Protein AF-A0A5C6Y4P6-F1 (afdb_monomer)

Secondary structure (DSSP, 8-state):
---TTTSBPSSTT-SBHHHHHHIIIIII--S-TTHHHH-TTT-GGGS-HHHHHHHHHHHTSTTT---HHHHHHHHHHHHHHHGGGTEEEEEEEEETTEEEEEEEE---TTSTTSSSSSSS---

Mean predicted aligned error: 7.66 Å

pLDDT: mean 88.56, std 15.86, range [40.03, 98.06]

Nearest PDB structures (foldseek):
  7dg2-assembly1_A  TM=5.668E-01  e=3.113E+00  Xenopus laevis
  2qby-assembly1_A  TM=2.973E-01  e=4.584E+00  Saccharolobus solfataricus

Solvent-accessible surface area (backbone atoms only — not comparable to full-atom values): 7522 Å² total; per-residue (Å²): 128,87,61,39,79,81,31,72,29,91,49,85,93,33,75,24,31,50,56,40,50,43,45,35,65,66,75,65,57,76,58,64,97,64,47,67,59,74,31,77,88,71,29,52,82,78,51,56,71,66,60,44,32,47,51,60,30,51,61,46,21,56,88,75,35,75,55,65,68,62,36,50,53,49,51,48,57,51,42,67,63,29,57,83,74,44,33,43,72,44,81,72,51,65,59,96,89,35,62,33,55,41,53,44,76,52,82,62,85,73,65,75,66,72,74,70,75,83,69,92,84,79,134

Radius of gyration: 19.82 Å; Cα contacts (8 Å, |Δi|>4): 127; chains: 1; bounding box: 71×28×42 Å

Structure (mmCIF, N/CA/C/O backbone):
data_AF-A0A5C6Y4P6-F1
#
_entry.id   AF-A0A5C6Y4P6-F1
#
loop_
_atom_site.group_PDB
_atom_site.id
_atom_site.type_symbol
_atom_site.label_atom_id
_atom_site.label_alt_id
_atom_site.label_comp_id
_atom_site.label_asym_id
_atom_site.label_entity_id
_atom_site.label_seq_id
_atom_site.pdbx_PDB_ins_code
_atom_site.Cartn_x
_atom_site.Cartn_y
_atom_site.Cartn_z
_atom_site.occupancy
_atom_site.B_iso_or_equiv
_atom_site.auth_seq_id
_atom_site.auth_comp_id
_atom_site.auth_asym_id
_atom_site.auth_atom_id
_atom_site.pdbx_PDB_model_num
ATOM 1 N N . MET A 1 1 ? -5.177 -7.979 -4.471 1.00 78.81 1 MET A N 1
ATOM 2 C CA . MET A 1 1 ? -4.855 -6.713 -5.164 1.00 78.81 1 MET A CA 1
ATOM 3 C C . MET A 1 1 ? -4.221 -7.026 -6.525 1.00 78.81 1 MET A C 1
ATOM 5 O O . MET A 1 1 ? -4.043 -8.203 -6.801 1.00 78.81 1 MET A O 1
ATOM 9 N N . PHE A 1 2 ? -3.944 -6.028 -7.367 1.00 90.12 2 PHE A N 1
ATOM 10 C CA . PHE A 1 2 ? -3.419 -6.121 -8.742 1.00 90.12 2 PHE A CA 1
ATOM 11 C C . PHE A 1 2 ? -2.512 -7.323 -9.064 1.00 90.12 2 PHE A C 1
ATOM 13 O O . PHE A 1 2 ? -1.537 -7.586 -8.363 1.00 90.12 2 PHE A O 1
ATOM 20 N N . ASP A 1 3 ? -2.810 -8.002 -10.171 1.00 93.12 3 ASP A N 1
ATOM 21 C CA . ASP A 1 3 ? -2.007 -9.106 -10.696 1.00 93.12 3 ASP A CA 1
ATOM 22 C C . ASP A 1 3 ? -0.941 -8.575 -11.664 1.00 93.12 3 ASP A C 1
ATOM 24 O O . ASP A 1 3 ? -1.146 -8.508 -12.876 1.00 93.12 3 ASP A O 1
ATOM 28 N N . LEU A 1 4 ? 0.193 -8.145 -11.105 1.00 93.31 4 LEU A N 1
ATOM 29 C CA . LEU A 1 4 ? 1.264 -7.483 -11.857 1.00 93.31 4 LEU A CA 1
ATOM 30 C C . LEU A 1 4 ? 1.898 -8.376 -12.939 1.00 93.31 4 LEU A C 1
ATOM 32 O O . LEU A 1 4 ? 2.461 -7.854 -13.902 1.00 93.31 4 LEU A O 1
ATOM 36 N N . GLU A 1 5 ? 1.807 -9.702 -12.797 1.00 94.31 5 GLU A N 1
ATOM 37 C CA . GLU A 1 5 ? 2.332 -10.662 -13.776 1.00 94.31 5 GLU A CA 1
ATOM 38 C C . GLU A 1 5 ? 1.442 -10.763 -15.018 1.00 94.31 5 GLU A C 1
ATOM 40 O O . GLU A 1 5 ? 1.938 -11.061 -16.099 1.00 94.31 5 GLU A O 1
ATOM 45 N N . ASN A 1 6 ? 0.144 -10.481 -14.888 1.00 94.88 6 ASN A N 1
ATOM 46 C CA . ASN A 1 6 ? -0.806 -10.523 -16.003 1.00 94.88 6 ASN A CA 1
ATOM 47 C C . ASN A 1 6 ? -1.220 -9.129 -16.507 1.00 94.88 6 ASN A C 1
ATOM 49 O O . ASN A 1 6 ? -1.973 -9.012 -17.476 1.00 94.88 6 ASN A O 1
ATOM 53 N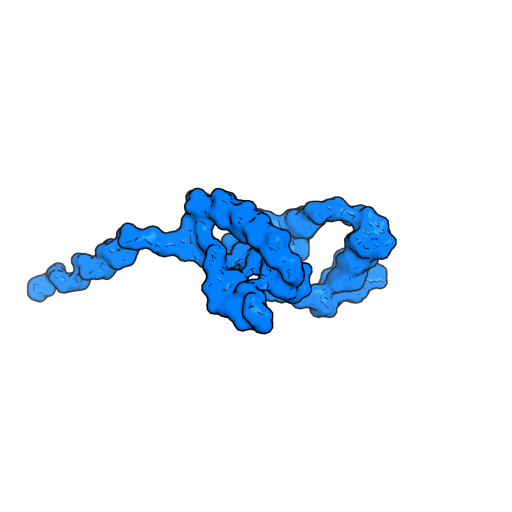 N . MET A 1 7 ? -0.739 -8.059 -15.871 1.00 94.31 7 MET A N 1
ATOM 54 C CA . MET A 1 7 ? -0.957 -6.684 -16.316 1.00 94.31 7 MET A CA 1
ATOM 55 C C . MET A 1 7 ? 0.020 -6.296 -17.424 1.00 94.31 7 MET A C 1
ATOM 57 O O . MET A 1 7 ? 1.222 -6.531 -17.320 1.00 94.31 7 MET A O 1
ATOM 61 N N . VAL A 1 8 ? -0.503 -5.641 -18.462 1.00 92.50 8 VAL A N 1
ATOM 62 C CA . VAL A 1 8 ? 0.302 -5.115 -19.570 1.00 92.50 8 VAL A CA 1
ATOM 63 C C . VAL A 1 8 ? 1.194 -3.977 -19.069 1.00 92.50 8 VAL A C 1
ATOM 65 O O . VAL A 1 8 ? 0.731 -3.086 -18.354 1.00 92.50 8 VAL A O 1
ATOM 68 N N . SER A 1 9 ? 2.467 -4.024 -19.454 1.00 93.12 9 SER A N 1
ATOM 69 C CA . SER A 1 9 ? 3.447 -2.960 -19.222 1.00 93.12 9 SER A CA 1
ATOM 70 C C . SER A 1 9 ? 3.057 -1.643 -19.907 1.00 93.12 9 SER A C 1
ATOM 72 O O . SER A 1 9 ? 2.404 -1.648 -20.954 1.00 93.12 9 SER A O 1
ATOM 74 N N . LYS A 1 10 ? 3.487 -0.501 -19.357 1.00 88.25 10 LYS A N 1
ATOM 75 C CA . LYS A 1 10 ? 3.377 0.793 -20.060 1.00 88.25 10 LYS A CA 1
ATOM 76 C C . LYS A 1 10 ? 4.573 1.070 -20.951 1.00 88.25 10 LYS A C 1
ATOM 78 O O . LYS A 1 10 ? 4.468 1.849 -21.896 1.00 88.25 10 LYS A O 1
ATOM 83 N N . ASP A 1 11 ? 5.687 0.437 -20.636 1.00 90.44 11 ASP A N 1
ATOM 84 C CA . ASP A 1 11 ? 6.864 0.385 -21.472 1.00 90.44 11 ASP A CA 1
ATOM 85 C C . ASP A 1 11 ? 6.786 -0.837 -22.395 1.00 90.44 11 ASP A C 1
ATOM 87 O O . ASP A 1 11 ? 6.841 -1.982 -21.943 1.00 90.44 11 ASP A O 1
ATOM 91 N N . ASP A 1 12 ? 6.666 -0.601 -23.700 1.00 90.50 12 ASP A N 1
ATOM 92 C CA . ASP A 1 12 ? 6.531 -1.646 -24.721 1.00 90.50 12 ASP A CA 1
ATOM 93 C C . ASP A 1 12 ? 7.756 -2.571 -24.827 1.00 90.50 12 ASP A C 1
ATOM 95 O O . ASP A 1 12 ? 7.676 -3.654 -25.415 1.00 90.50 12 ASP A O 1
ATOM 99 N N . ARG A 1 13 ? 8.879 -2.188 -24.208 1.00 93.38 13 ARG A N 1
ATOM 100 C CA . ARG A 1 13 ? 10.079 -3.022 -24.070 1.00 93.38 13 ARG A CA 1
ATOM 101 C C . ARG A 1 13 ? 9.870 -4.202 -23.120 1.00 93.38 13 ARG A C 1
ATOM 103 O O . ARG A 1 13 ? 10.634 -5.168 -23.193 1.00 93.38 13 ARG A O 1
ATOM 110 N N . PHE A 1 14 ? 8.860 -4.149 -22.249 1.00 92.81 14 PHE A N 1
ATOM 111 C CA . PHE A 1 14 ? 8.542 -5.201 -21.285 1.00 92.81 14 PHE A CA 1
ATOM 112 C C . PHE A 1 14 ? 7.135 -5.766 -21.525 1.00 92.81 14 PHE A C 1
ATOM 114 O O . PHE A 1 14 ? 6.227 -5.017 -21.866 1.00 92.81 14 PHE A O 1
ATOM 121 N N . PRO A 1 15 ? 6.910 -7.081 -21.352 1.00 89.75 15 PRO A N 1
ATOM 122 C CA . PRO A 1 15 ? 5.575 -7.647 -21.534 1.00 89.75 15 PRO A CA 1
ATOM 123 C C . PRO A 1 15 ? 4.659 -7.366 -20.333 1.00 89.75 15 PRO A C 1
ATOM 125 O O . PRO A 1 15 ? 3.496 -7.006 -20.513 1.00 89.75 15 PRO A O 1
ATOM 128 N N . GLU A 1 16 ? 5.185 -7.518 -19.115 1.00 95.81 16 GLU A N 1
ATOM 129 C CA . GLU A 1 16 ? 4.411 -7.470 -17.873 1.00 95.81 16 GLU A CA 1
ATOM 130 C C . GLU A 1 16 ? 4.781 -6.270 -16.990 1.00 95.81 16 GLU A C 1
ATOM 132 O O . GLU A 1 16 ? 5.957 -5.910 -16.863 1.00 95.81 16 GLU A O 1
ATOM 137 N N . ALA A 1 17 ? 3.789 -5.715 -16.288 1.00 95.38 17 ALA A N 1
ATOM 138 C CA . ALA A 1 17 ? 3.967 -4.596 -15.362 1.00 95.38 17 ALA A CA 1
ATOM 139 C C . ALA A 1 17 ? 4.989 -4.897 -14.251 1.00 95.38 17 ALA A C 1
ATOM 141 O O . ALA A 1 17 ? 5.735 -4.007 -13.851 1.00 95.38 17 ALA A O 1
ATOM 142 N N . THR A 1 18 ? 5.093 -6.149 -13.782 1.00 95.94 18 THR A N 1
ATOM 143 C CA . THR A 1 18 ? 6.136 -6.553 -12.819 1.00 95.94 18 THR A CA 1
ATOM 144 C C . THR A 1 18 ? 7.543 -6.204 -13.313 1.00 95.94 18 THR A C 1
ATOM 146 O O . THR A 1 18 ? 8.360 -5.701 -12.540 1.00 95.94 18 THR A O 1
ATOM 149 N N . ARG A 1 19 ? 7.847 -6.472 -14.591 1.00 95.62 19 ARG A N 1
ATOM 150 C CA . ARG A 1 19 ? 9.183 -6.227 -15.157 1.00 95.62 19 ARG A CA 1
ATOM 151 C C . ARG A 1 19 ? 9.436 -4.747 -15.394 1.00 95.62 19 ARG A C 1
ATOM 153 O O . ARG A 1 19 ? 10.537 -4.291 -15.105 1.00 95.62 19 ARG A O 1
ATOM 160 N N . ASP A 1 20 ? 8.419 -4.032 -15.860 1.00 96.06 20 ASP A N 1
ATOM 161 C CA . ASP A 1 20 ? 8.440 -2.580 -16.052 1.00 96.06 20 ASP A CA 1
ATOM 162 C C . ASP A 1 20 ? 8.790 -1.861 -14.737 1.00 96.06 20 ASP A C 1
ATOM 164 O O . ASP A 1 20 ? 9.817 -1.188 -14.615 1.00 96.06 20 ASP A O 1
ATOM 168 N N . ILE A 1 21 ? 8.016 -2.151 -13.684 1.00 95.62 21 ILE A N 1
ATOM 169 C CA . ILE A 1 21 ? 8.223 -1.591 -12.344 1.00 95.62 21 ILE A CA 1
ATOM 170 C C . ILE A 1 21 ? 9.609 -1.959 -11.812 1.00 95.62 21 ILE A C 1
ATOM 172 O O . ILE A 1 21 ? 10.305 -1.098 -11.277 1.00 95.62 21 ILE A O 1
ATOM 176 N N . TRP A 1 22 ? 10.036 -3.219 -11.946 1.00 96.31 22 TRP A N 1
ATOM 177 C CA . TRP A 1 22 ? 11.357 -3.638 -11.474 1.00 96.31 22 TRP A CA 1
ATOM 178 C C . TRP A 1 22 ? 12.484 -2.895 -12.197 1.00 96.31 22 TRP A C 1
ATOM 180 O O . TRP A 1 22 ? 13.434 -2.428 -11.560 1.00 96.31 22 TRP A O 1
ATOM 190 N N . GLN A 1 23 ? 12.377 -2.751 -13.519 1.00 96.94 23 GLN A N 1
ATOM 191 C CA . GLN A 1 23 ? 13.379 -2.048 -14.302 1.00 96.94 23 GLN A CA 1
ATOM 192 C C . GLN A 1 23 ? 13.513 -0.595 -13.842 1.00 96.94 23 GLN A C 1
ATOM 194 O O . GLN A 1 23 ? 14.624 -0.132 -13.584 1.00 96.94 23 GLN A O 1
ATOM 199 N N . HIS A 1 24 ? 12.397 0.106 -13.692 1.00 96.44 24 HIS A N 1
ATOM 200 C CA . HIS A 1 24 ? 12.417 1.531 -13.399 1.00 96.44 24 HIS A CA 1
ATOM 201 C C . HIS A 1 24 ? 12.645 1.857 -11.917 1.00 96.44 24 HIS A C 1
ATOM 203 O O . HIS A 1 24 ? 13.389 2.777 -11.583 1.00 96.44 24 HIS A O 1
ATOM 209 N N . ARG A 1 25 ? 12.093 1.067 -10.988 1.00 96.19 25 ARG A N 1
ATOM 210 C CA . ARG A 1 25 ? 12.230 1.322 -9.542 1.00 96.19 25 ARG A CA 1
ATOM 211 C C . ARG A 1 25 ? 13.468 0.721 -8.895 1.00 96.19 25 ARG A C 1
ATOM 213 O O . ARG A 1 25 ? 13.871 1.225 -7.850 1.00 96.19 25 ARG A O 1
ATOM 220 N N . VAL A 1 26 ? 14.055 -0.329 -9.470 1.00 95.62 26 VAL A N 1
ATOM 221 C CA . VAL A 1 26 ? 15.185 -1.041 -8.850 1.00 95.62 26 VAL A CA 1
ATOM 222 C C . VAL A 1 26 ? 16.450 -0.942 -9.689 1.00 95.62 26 VAL A C 1
ATOM 224 O O . VAL A 1 26 ? 17.496 -0.583 -9.155 1.00 95.62 26 VAL A O 1
ATOM 227 N N . ASN A 1 27 ? 16.379 -1.246 -10.988 1.00 97.31 27 ASN A N 1
ATOM 228 C CA . ASN A 1 27 ? 17.579 -1.246 -11.830 1.00 97.31 27 ASN A CA 1
ATOM 229 C C . ASN A 1 27 ? 18.027 0.178 -12.196 1.00 97.31 27 ASN A C 1
ATOM 231 O O . ASN A 1 27 ? 19.223 0.463 -12.162 1.00 97.31 27 ASN A O 1
ATOM 235 N N . ASN A 1 28 ? 17.082 1.055 -12.546 1.00 97.06 28 ASN A N 1
ATOM 236 C CA . ASN A 1 28 ? 17.381 2.419 -12.989 1.00 97.06 28 ASN A CA 1
ATOM 237 C C . ASN A 1 28 ? 17.186 3.467 -11.888 1.00 97.06 28 ASN A C 1
ATOM 239 O O . ASN A 1 28 ? 17.932 4.442 -11.851 1.00 97.06 28 ASN A O 1
ATOM 243 N N . VAL A 1 29 ? 16.193 3.265 -11.013 1.00 96.75 29 VAL A N 1
ATOM 244 C CA . VAL A 1 29 ? 15.768 4.235 -9.987 1.00 96.75 29 VAL A CA 1
ATOM 245 C C . VAL A 1 29 ? 15.419 5.593 -10.622 1.00 96.75 29 VAL A C 1
ATOM 247 O O . VAL A 1 29 ? 15.852 6.647 -10.167 1.00 96.75 29 VAL A O 1
ATOM 250 N N . ASP A 1 30 ? 14.673 5.559 -11.728 1.00 96.50 30 ASP A N 1
ATOM 251 C CA . ASP A 1 30 ? 14.367 6.719 -12.579 1.00 96.50 30 ASP A CA 1
ATOM 252 C C . ASP A 1 30 ? 12.887 7.147 -12.540 1.00 96.50 30 ASP A C 1
ATOM 254 O O . ASP A 1 30 ? 12.505 8.104 -13.213 1.00 96.50 30 ASP A O 1
ATOM 258 N N . TRP A 1 31 ? 12.054 6.481 -11.735 1.00 95.94 31 TRP A N 1
ATOM 259 C CA . TRP A 1 31 ? 10.718 6.968 -11.378 1.00 95.94 31 TRP A CA 1
ATOM 260 C C . TRP A 1 31 ? 10.727 7.632 -10.002 1.00 95.94 31 TRP A C 1
ATOM 262 O O . TRP A 1 31 ? 11.420 7.181 -9.088 1.00 95.94 31 TRP A O 1
ATOM 272 N N . GLU A 1 32 ? 9.886 8.653 -9.849 1.00 96.19 32 GLU A N 1
ATOM 273 C CA . GLU A 1 32 ? 9.645 9.331 -8.574 1.00 96.19 32 GLU A C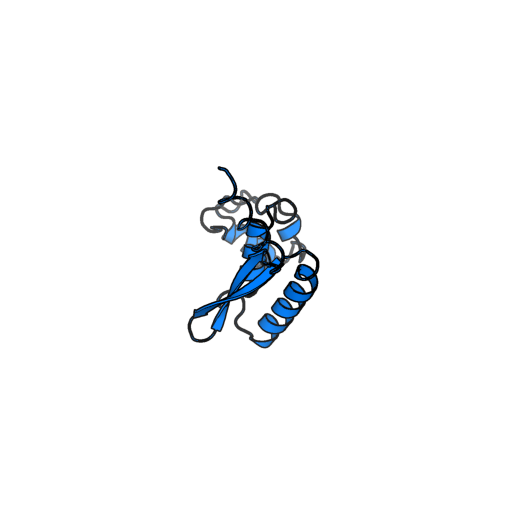A 1
ATOM 274 C C . GLU A 1 32 ? 9.207 8.348 -7.479 1.00 96.19 32 GLU A C 1
ATOM 276 O O . GLU A 1 32 ? 8.575 7.319 -7.743 1.00 96.19 32 GLU A O 1
ATOM 281 N N . GLU A 1 33 ? 9.506 8.674 -6.221 1.00 94.06 33 GLU A N 1
ATOM 282 C CA . GLU A 1 33 ? 9.187 7.804 -5.084 1.00 94.06 33 GLU A CA 1
ATOM 283 C C . GLU A 1 33 ? 7.688 7.483 -4.989 1.00 94.06 33 GLU A C 1
ATOM 285 O O . GLU A 1 33 ? 7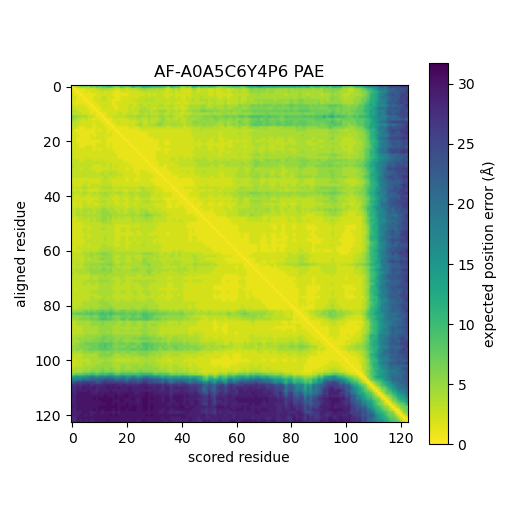.308 6.348 -4.684 1.00 94.06 33 GLU A O 1
ATOM 290 N N . ASP A 1 34 ? 6.849 8.459 -5.335 1.00 94.31 34 ASP A N 1
ATOM 291 C CA . ASP A 1 34 ? 5.392 8.451 -5.241 1.00 94.31 34 ASP A CA 1
ATOM 292 C C . ASP A 1 34 ? 4.677 8.161 -6.578 1.00 94.31 34 ASP A C 1
ATOM 294 O O . ASP A 1 34 ? 3.455 8.303 -6.659 1.00 94.31 34 ASP A O 1
ATOM 298 N N . TRP A 1 35 ? 5.402 7.701 -7.613 1.00 95.06 35 TRP A N 1
ATOM 299 C CA . TRP A 1 35 ? 4.869 7.428 -8.964 1.00 95.06 35 TRP A CA 1
ATOM 300 C C . TRP A 1 35 ? 3.533 6.671 -8.975 1.00 95.06 35 TRP A C 1
ATOM 302 O O . TR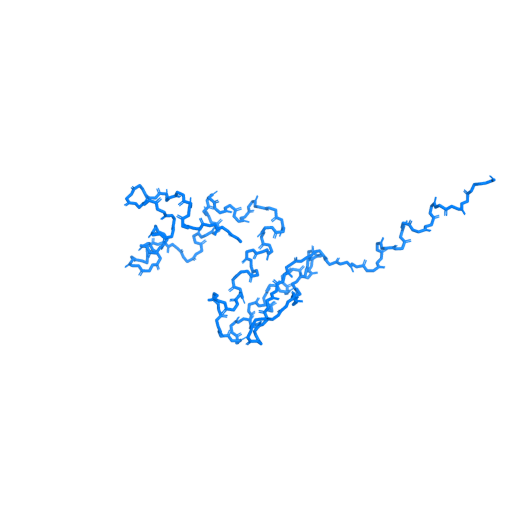P A 1 35 ? 2.673 6.955 -9.807 1.00 95.06 35 TRP A O 1
ATOM 312 N N . ILE A 1 36 ? 3.340 5.733 -8.038 1.00 94.56 36 ILE A N 1
ATOM 313 C CA . ILE A 1 36 ? 2.165 4.859 -7.961 1.00 94.56 36 ILE A CA 1
ATOM 314 C C . ILE A 1 36 ? 0.857 5.649 -7.808 1.00 94.56 36 ILE A C 1
ATOM 316 O O . ILE A 1 36 ? -0.187 5.213 -8.287 1.00 94.56 36 ILE A O 1
ATOM 320 N N . PHE A 1 37 ? 0.899 6.830 -7.184 1.00 93.62 37 PHE A N 1
ATOM 321 C CA . PHE A 1 37 ? -0.282 7.679 -7.006 1.00 93.62 37 PHE A CA 1
ATOM 322 C C . PHE A 1 37 ? -0.658 8.442 -8.280 1.00 93.62 37 PHE A C 1
ATOM 324 O O . PHE A 1 37 ? -1.825 8.776 -8.472 1.00 93.62 37 PHE A O 1
ATOM 331 N N . ASN A 1 38 ? 0.308 8.662 -9.172 1.00 91.62 38 ASN A N 1
ATOM 332 C CA . ASN A 1 38 ? 0.109 9.325 -10.461 1.00 91.62 38 ASN A CA 1
ATOM 333 C C . ASN A 1 38 ? -0.121 8.322 -11.606 1.00 91.62 38 ASN A C 1
ATOM 335 O O . ASN A 1 38 ? -0.389 8.707 -12.746 1.00 91.62 38 ASN A O 1
ATOM 339 N N . ASP A 1 39 ? -0.024 7.026 -11.317 1.00 92.75 39 ASP A N 1
ATOM 340 C CA . ASP A 1 39 ? -0.153 5.977 -12.307 1.00 92.75 39 ASP A CA 1
ATOM 341 C C . ASP A 1 39 ? -1.629 5.680 -12.632 1.00 92.75 39 ASP A C 1
ATOM 343 O O . ASP A 1 39 ? -2.376 5.122 -11.827 1.00 92.75 39 ASP A O 1
ATOM 347 N N . TYR A 1 40 ? -2.047 6.006 -13.858 1.00 89.81 40 TYR A N 1
ATOM 348 C CA . TYR A 1 40 ? -3.431 5.813 -14.314 1.00 89.81 40 TYR A CA 1
ATOM 349 C C . TYR A 1 40 ? -3.894 4.345 -14.383 1.00 89.81 40 TYR A C 1
ATOM 351 O O . TYR A 1 40 ? -5.095 4.103 -14.462 1.00 89.81 40 TYR A O 1
ATOM 359 N N . THR A 1 41 ? -2.980 3.369 -14.395 1.00 90.00 41 THR A N 1
ATOM 360 C CA . THR A 1 41 ? -3.332 1.942 -14.447 1.00 90.00 41 THR A CA 1
ATOM 361 C C . THR A 1 41 ? -3.772 1.463 -13.070 1.00 90.00 41 THR A C 1
ATOM 363 O O . THR A 1 41 ? -4.727 0.697 -12.966 1.00 90.00 41 THR A O 1
ATOM 366 N N . PHE A 1 42 ? -3.113 1.943 -12.013 1.00 92.31 42 PHE A N 1
ATOM 367 C CA . PHE A 1 42 ? -3.512 1.664 -10.632 1.00 92.31 42 PHE A CA 1
ATOM 368 C C . PHE A 1 42 ? -4.624 2.600 -10.154 1.00 92.31 42 PHE A C 1
ATOM 370 O O . PHE A 1 42 ? -5.476 2.191 -9.369 1.00 92.31 42 PHE A O 1
ATOM 377 N N . ASN A 1 43 ? -4.624 3.842 -10.651 1.00 92.94 43 ASN A N 1
ATOM 378 C CA . ASN A 1 43 ? -5.642 4.866 -10.428 1.00 92.94 43 ASN A CA 1
ATOM 379 C C . ASN A 1 43 ? -6.015 5.058 -8.946 1.00 92.94 43 ASN A C 1
ATOM 381 O O . ASN A 1 43 ? -7.180 5.261 -8.610 1.00 92.94 43 ASN A O 1
ATOM 385 N N . LEU A 1 44 ? -5.027 4.987 -8.049 1.00 95.19 44 LEU A N 1
ATOM 386 C CA . LEU A 1 44 ? -5.266 4.954 -6.602 1.00 95.19 44 LEU A CA 1
ATOM 387 C C . LEU A 1 44 ? -5.973 6.210 -6.081 1.00 95.19 44 LEU A C 1
ATOM 389 O O . LEU A 1 44 ? -6.802 6.111 -5.185 1.00 95.19 44 LEU A O 1
ATOM 393 N N . LEU A 1 45 ? -5.688 7.381 -6.658 1.00 94.38 45 LEU A N 1
ATOM 394 C CA . LEU A 1 45 ? -6.301 8.643 -6.231 1.00 94.38 45 LEU A CA 1
ATOM 395 C C . LEU A 1 45 ? -7.756 8.817 -6.692 1.00 94.38 45 LEU A C 1
ATOM 397 O O . LEU A 1 45 ? -8.452 9.674 -6.158 1.00 94.38 45 LEU A O 1
ATOM 401 N N . ASN A 1 46 ? -8.221 8.025 -7.664 1.00 94.88 46 ASN A N 1
ATOM 402 C CA . ASN A 1 46 ? -9.604 8.079 -8.154 1.00 94.88 46 ASN A CA 1
ATOM 403 C C . ASN A 1 46 ? -10.318 6.720 -8.053 1.00 94.88 46 ASN A C 1
ATOM 405 O O . ASN A 1 46 ? -11.334 6.513 -8.722 1.00 94.88 46 ASN A O 1
ATOM 409 N N . CYS A 1 47 ? -9.777 5.777 -7.279 1.00 94.25 47 CYS A N 1
ATOM 410 C CA . CYS A 1 47 ? -10.447 4.516 -6.979 1.00 94.25 47 CYS A CA 1
ATOM 411 C C . CYS A 1 47 ? -11.467 4.704 -5.846 1.00 94.25 47 CYS A C 1
ATOM 413 O O . CYS A 1 47 ? -11.509 5.751 -5.201 1.00 94.25 47 CYS A O 1
ATOM 415 N N . ASP A 1 48 ? -12.329 3.713 -5.626 1.00 94.12 48 ASP A N 1
ATOM 416 C CA . ASP A 1 48 ? -13.227 3.737 -4.472 1.00 94.12 48 ASP A CA 1
ATOM 417 C C . ASP A 1 48 ? -12.478 3.507 -3.151 1.00 94.12 48 ASP A C 1
ATOM 419 O O . ASP A 1 48 ? -11.393 2.920 -3.111 1.00 94.12 48 ASP A O 1
ATOM 423 N N . ASP A 1 49 ? -13.106 3.936 -2.055 1.00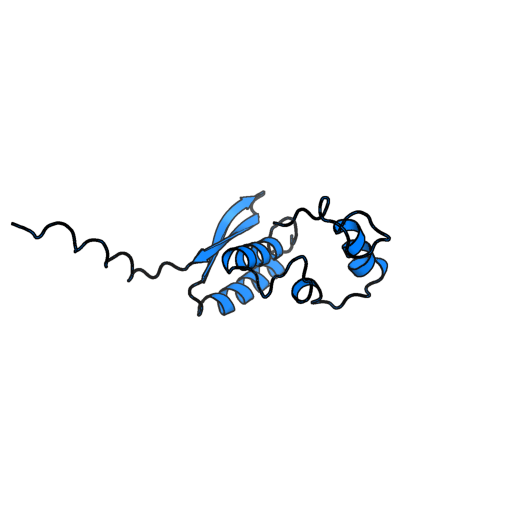 94.00 49 ASP A N 1
ATOM 424 C CA . ASP A 1 49 ? -12.516 3.886 -0.717 1.00 94.00 49 ASP A CA 1
ATOM 425 C C . ASP A 1 49 ? -12.071 2.474 -0.315 1.00 94.00 49 ASP A C 1
ATOM 427 O O . ASP A 1 49 ? -11.049 2.319 0.348 1.00 94.00 49 ASP A O 1
ATOM 431 N N . LEU A 1 50 ? -12.804 1.426 -0.713 1.00 92.31 50 LEU A N 1
ATOM 432 C CA . LEU A 1 50 ? -12.461 0.050 -0.343 1.00 92.31 50 LEU A CA 1
ATOM 433 C C . LEU A 1 50 ? -11.196 -0.417 -1.063 1.00 92.31 50 LEU A C 1
ATOM 435 O O . LEU A 1 50 ? -10.321 -0.996 -0.423 1.00 92.31 50 LEU A O 1
ATOM 439 N N . ASN A 1 51 ? -11.062 -0.117 -2.354 1.00 94.25 51 ASN A N 1
ATOM 440 C CA . ASN A 1 51 ? -9.847 -0.409 -3.111 1.00 94.25 51 ASN A CA 1
ATOM 441 C C . ASN A 1 51 ? -8.633 0.357 -2.562 1.00 94.25 51 ASN A C 1
ATOM 443 O O . ASN A 1 51 ? -7.552 -0.221 -2.428 1.00 94.25 51 ASN A O 1
ATOM 447 N N . PHE A 1 52 ? -8.799 1.626 -2.182 1.00 95.62 52 PHE A N 1
ATOM 448 C CA . PHE A 1 52 ? -7.722 2.392 -1.550 1.00 95.62 52 PHE A CA 1
ATOM 449 C C . PHE A 1 52 ? -7.327 1.807 -0.184 1.00 95.62 52 PHE A C 1
ATOM 451 O O . PHE A 1 52 ? -6.143 1.657 0.127 1.00 95.62 52 PHE A O 1
ATOM 458 N N . LEU A 1 53 ? -8.314 1.428 0.630 1.00 96.06 53 LEU A N 1
ATOM 459 C CA . LEU A 1 53 ? -8.096 0.790 1.927 1.00 96.06 53 LEU A CA 1
ATOM 460 C C . LEU A 1 53 ? -7.398 -0.571 1.805 1.00 96.06 53 LEU A C 1
ATOM 462 O O . LEU A 1 53 ? -6.514 -0.882 2.610 1.00 96.06 53 LEU A O 1
ATOM 466 N N . ASP A 1 54 ? -7.764 -1.369 0.804 1.00 95.56 54 ASP A N 1
ATOM 467 C CA . ASP A 1 54 ? -7.088 -2.628 0.503 1.00 95.56 54 ASP A CA 1
ATOM 468 C C . ASP A 1 54 ? -5.628 -2.368 0.101 1.00 95.56 54 ASP A C 1
ATOM 470 O O . ASP A 1 54 ? -4.734 -3.034 0.626 1.00 95.56 54 ASP A O 1
ATOM 474 N N . PHE A 1 55 ? -5.352 -1.341 -0.716 1.00 96.25 55 PHE A N 1
ATOM 475 C CA . PHE A 1 55 ? -3.982 -0.971 -1.097 1.00 96.25 55 PHE A CA 1
ATOM 476 C C . PHE A 1 55 ? -3.098 -0.673 0.117 1.00 96.25 55 PHE A C 1
ATOM 478 O O . PHE A 1 55 ? -2.015 -1.244 0.263 1.00 96.25 55 PHE A O 1
ATOM 485 N N . ILE A 1 56 ? -3.548 0.203 1.019 1.00 96.00 56 ILE A N 1
ATOM 486 C CA . ILE A 1 56 ? -2.746 0.564 2.196 1.00 96.00 56 ILE A CA 1
ATOM 487 C C . ILE A 1 56 ? -2.595 -0.619 3.168 1.00 96.00 56 ILE A C 1
ATOM 489 O O . ILE A 1 56 ? -1.575 -0.722 3.853 1.00 96.00 56 ILE A O 1
ATOM 493 N N . CYS A 1 57 ? -3.551 -1.558 3.195 1.00 97.25 57 CYS A N 1
ATOM 494 C CA . CYS A 1 57 ? -3.405 -2.815 3.934 1.00 97.25 57 CYS A CA 1
ATOM 495 C C . CYS A 1 57 ? -2.344 -3.732 3.302 1.00 97.25 57 CYS A C 1
ATOM 497 O O . CYS A 1 57 ? -1.551 -4.323 4.039 1.00 97.25 57 CYS A O 1
ATOM 499 N N . GLU A 1 58 ? -2.266 -3.810 1.969 1.00 96.25 58 GLU A N 1
ATOM 500 C CA . GLU A 1 58 ? -1.205 -4.543 1.261 1.00 96.25 58 GLU A CA 1
ATOM 501 C C . GLU A 1 58 ? 0.181 -3.958 1.554 1.00 96.25 58 GLU A C 1
ATOM 503 O O . GLU A 1 58 ? 1.142 -4.707 1.746 1.00 96.25 58 GLU A O 1
ATOM 508 N N . MET A 1 59 ? 0.295 -2.631 1.702 1.00 95.69 59 MET A N 1
ATOM 509 C CA . MET A 1 59 ? 1.567 -1.996 2.067 1.00 95.69 59 MET A CA 1
ATOM 510 C C . MET A 1 59 ? 2.125 -2.556 3.381 1.00 95.69 59 MET A C 1
ATOM 512 O O . MET A 1 59 ? 3.335 -2.732 3.497 1.00 95.69 59 MET A O 1
ATOM 516 N N . ILE A 1 60 ? 1.278 -2.811 4.385 1.00 97.31 60 ILE A N 1
ATOM 517 C CA . ILE A 1 60 ? 1.671 -3.356 5.701 1.00 97.31 60 ILE A CA 1
ATOM 518 C C . ILE A 1 60 ? 1.519 -4.880 5.795 1.00 97.31 60 ILE A C 1
ATOM 520 O O . ILE A 1 60 ? 1.676 -5.447 6.880 1.00 97.31 60 ILE A O 1
ATOM 524 N N . HIS A 1 61 ? 1.232 -5.556 4.682 1.00 96.88 61 HIS A N 1
ATOM 525 C CA . HIS A 1 61 ? 1.079 -7.001 4.661 1.00 96.88 61 HIS A CA 1
ATOM 526 C C . HIS A 1 61 ? 2.412 -7.702 4.998 1.00 96.88 61 HIS A C 1
ATOM 528 O O . HIS A 1 61 ? 3.466 -7.283 4.513 1.00 96.88 61 HIS A O 1
ATOM 534 N N . PRO A 1 62 ? 2.410 -8.810 5.770 1.00 95.31 62 PRO A N 1
ATOM 535 C CA . PRO A 1 62 ? 3.632 -9.476 6.233 1.00 95.31 62 PRO A CA 1
ATOM 53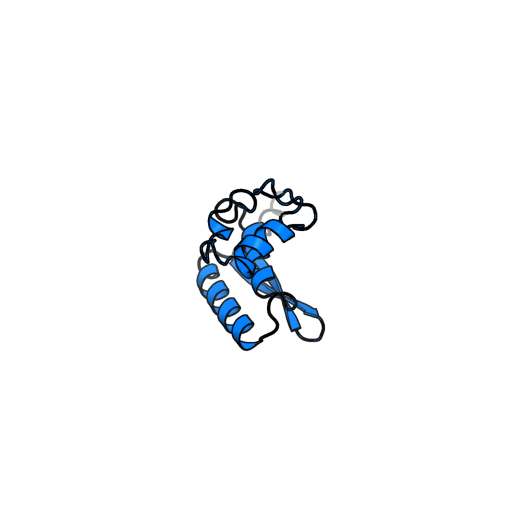6 C C . PRO A 1 62 ? 4.627 -9.930 5.159 1.00 95.31 62 PRO A C 1
ATOM 538 O O . PRO A 1 62 ? 5.801 -10.140 5.480 1.00 95.31 62 PRO A O 1
ATOM 541 N N . PHE A 1 63 ? 4.153 -10.142 3.928 1.00 93.56 63 PHE A N 1
ATOM 542 C CA . PHE A 1 63 ? 4.993 -10.484 2.776 1.00 93.56 63 PHE A CA 1
ATOM 543 C C . PHE A 1 63 ? 5.665 -9.255 2.157 1.00 93.56 63 PHE A C 1
ATOM 545 O O . PHE A 1 63 ? 6.809 -9.357 1.730 1.00 93.56 63 PHE A O 1
ATOM 552 N N . ALA A 1 64 ? 4.987 -8.104 2.145 1.00 92.88 64 ALA A N 1
ATOM 553 C CA . ALA A 1 64 ? 5.542 -6.847 1.649 1.00 92.88 64 ALA A CA 1
ATOM 554 C C . ALA A 1 64 ? 6.467 -6.194 2.686 1.00 92.88 64 ALA A C 1
ATOM 556 O O . ALA A 1 64 ? 7.502 -5.626 2.343 1.00 92.88 64 ALA A O 1
ATOM 557 N N . ARG A 1 65 ? 6.118 -6.298 3.975 1.00 94.69 65 ARG A N 1
ATOM 558 C CA . ARG A 1 65 ? 6.862 -5.671 5.069 1.00 94.69 65 ARG A CA 1
ATOM 559 C C . ARG A 1 65 ? 6.980 -6.599 6.274 1.00 94.69 65 ARG A C 1
ATOM 561 O O . ARG A 1 65 ? 6.025 -6.841 7.007 1.00 94.69 65 ARG A O 1
ATOM 568 N N . ALA A 1 66 ? 8.191 -7.106 6.500 1.00 93.44 66 ALA A N 1
ATOM 569 C CA . ALA A 1 66 ? 8.473 -8.033 7.596 1.00 93.44 66 ALA A CA 1
ATOM 570 C C . ALA A 1 66 ? 8.841 -7.343 8.925 1.00 93.44 66 ALA A C 1
ATOM 572 O O . ALA A 1 66 ? 8.699 -7.968 9.981 1.00 93.44 66 ALA A O 1
ATOM 573 N N . ASP A 1 67 ? 9.315 -6.092 8.884 1.00 95.88 67 ASP A N 1
ATOM 574 C CA . ASP A 1 67 ? 9.709 -5.332 10.073 1.00 95.88 67 ASP A CA 1
ATOM 575 C C . ASP A 1 67 ? 8.474 -4.857 10.854 1.00 95.88 67 ASP A C 1
ATOM 577 O O . ASP A 1 67 ? 7.649 -4.086 10.361 1.00 95.88 67 ASP A O 1
ATOM 581 N N . LYS A 1 68 ? 8.356 -5.318 12.104 1.00 94.06 68 LYS A N 1
ATOM 582 C CA . LYS A 1 68 ? 7.217 -5.006 12.978 1.00 94.06 68 LYS A CA 1
ATOM 583 C C . LYS A 1 68 ? 7.143 -3.527 13.354 1.00 94.06 68 LYS A C 1
ATOM 585 O O . LYS A 1 68 ? 6.042 -3.016 13.534 1.00 94.06 68 LYS A O 1
ATOM 590 N N . SER A 1 69 ? 8.285 -2.864 13.513 1.00 96.62 69 SER A N 1
ATOM 591 C CA . SER A 1 69 ? 8.339 -1.448 13.872 1.00 96.62 69 SER A CA 1
ATOM 592 C C . SER A 1 69 ? 7.839 -0.578 12.722 1.00 96.62 69 SER A C 1
ATOM 594 O O . SER A 1 69 ? 7.030 0.317 12.948 1.00 96.62 69 SER A O 1
ATOM 596 N N . GLU A 1 70 ? 8.213 -0.908 11.486 1.00 97.06 70 GLU A N 1
ATOM 597 C CA . GLU A 1 70 ? 7.743 -0.204 10.292 1.00 97.06 70 GLU A CA 1
ATOM 598 C C . GLU A 1 70 ? 6.249 -0.451 10.040 1.00 97.06 70 GLU A C 1
ATOM 600 O O . GLU A 1 70 ? 5.505 0.487 9.754 1.00 97.06 70 GLU A O 1
ATOM 605 N N . VAL A 1 71 ? 5.774 -1.693 10.225 1.00 96.94 71 VAL A N 1
ATOM 606 C CA . VAL A 1 71 ? 4.333 -2.008 10.179 1.00 96.94 71 VAL A CA 1
ATOM 607 C C . VAL A 1 71 ? 3.562 -1.190 11.213 1.00 96.94 71 VAL A C 1
ATOM 609 O O . VAL A 1 71 ? 2.531 -0.611 10.880 1.00 96.94 71 VAL A O 1
ATOM 612 N N . HIS A 1 72 ? 4.057 -1.106 12.451 1.00 96.62 72 HIS A N 1
ATOM 613 C CA . HIS A 1 72 ? 3.392 -0.354 13.512 1.00 96.62 72 HIS A CA 1
ATOM 614 C C . HIS A 1 72 ? 3.339 1.150 13.218 1.00 96.62 72 HIS A C 1
ATOM 616 O O . HIS A 1 72 ? 2.279 1.755 13.361 1.00 96.62 72 HIS A O 1
ATOM 622 N N . LYS A 1 73 ? 4.447 1.742 12.752 1.00 98.06 73 LYS A N 1
ATOM 623 C CA . LYS A 1 73 ? 4.500 3.160 12.361 1.00 98.06 73 LYS A CA 1
ATOM 624 C C . LYS A 1 73 ? 3.482 3.483 11.270 1.00 98.06 73 LYS A C 1
ATOM 626 O O . LYS A 1 73 ? 2.752 4.460 11.386 1.00 98.06 73 LYS A O 1
ATOM 631 N N . LEU A 1 74 ? 3.410 2.659 10.227 1.00 97.88 74 LEU A N 1
ATOM 632 C CA . LEU A 1 74 ? 2.498 2.905 9.110 1.00 97.88 74 LEU A CA 1
ATOM 633 C C . LEU A 1 74 ? 1.043 2.652 9.482 1.00 97.88 74 LEU A C 1
ATOM 635 O O . LEU A 1 74 ? 0.190 3.459 9.134 1.00 97.88 74 LEU A O 1
ATOM 639 N N . LEU A 1 75 ? 0.763 1.609 10.265 1.00 98.06 75 LEU A N 1
ATOM 640 C CA . LEU A 1 75 ? -0.574 1.393 10.810 1.00 98.06 75 LEU A CA 1
ATOM 641 C C . LEU A 1 75 ? -1.045 2.596 11.641 1.00 98.06 75 LEU A C 1
ATOM 643 O O . LEU A 1 75 ? -2.206 2.987 11.524 1.00 98.06 75 LEU A O 1
ATOM 647 N N . GLN A 1 76 ? -0.156 3.191 12.443 1.00 97.75 76 GLN A N 1
ATOM 648 C CA . GLN A 1 76 ? -0.457 4.399 13.211 1.00 97.75 76 GLN A CA 1
ATOM 649 C C . GLN A 1 76 ? -0.783 5.575 12.283 1.00 97.75 76 GLN A C 1
ATOM 651 O O . GLN A 1 76 ? -1.855 6.159 12.410 1.00 97.75 76 GLN A O 1
ATOM 656 N N . ILE A 1 77 ? 0.078 5.856 11.295 1.00 97.75 77 ILE A N 1
ATOM 657 C CA . ILE A 1 77 ? -0.146 6.918 10.300 1.00 97.75 77 ILE A CA 1
ATOM 658 C C . ILE A 1 77 ? -1.495 6.730 9.597 1.00 97.75 77 ILE A C 1
ATOM 660 O O . ILE A 1 77 ? -2.277 7.673 9.501 1.00 97.75 77 ILE A O 1
ATOM 664 N N . PHE A 1 78 ? -1.796 5.521 9.124 1.00 97.25 78 PHE A N 1
ATOM 665 C CA . PHE A 1 78 ? -3.056 5.248 8.439 1.00 97.25 78 PHE A CA 1
ATOM 666 C C . PHE A 1 78 ? -4.255 5.438 9.369 1.00 97.25 78 PHE A C 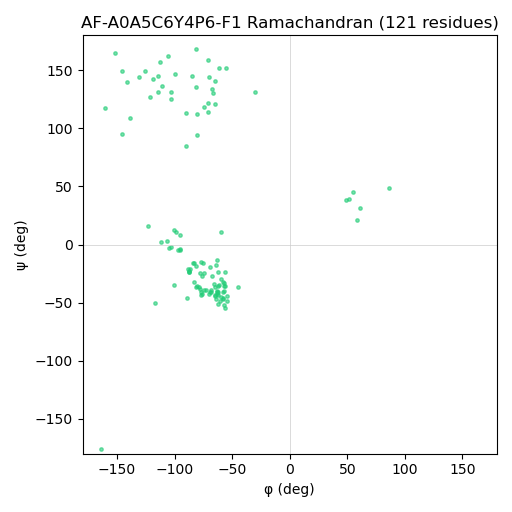1
ATOM 668 O O . PHE A 1 78 ? -5.211 6.116 9.007 1.00 97.25 78 PHE A O 1
ATOM 675 N N . THR A 1 79 ? -4.197 4.896 10.585 1.00 96.38 79 THR A N 1
ATOM 676 C CA . THR A 1 79 ? -5.297 5.004 11.555 1.00 96.38 79 THR A CA 1
ATOM 677 C C . THR A 1 79 ? -5.580 6.457 11.937 1.00 96.38 79 THR A C 1
ATOM 679 O O . THR A 1 79 ? -6.747 6.849 12.013 1.00 96.38 79 THR A O 1
ATOM 682 N N . ASP A 1 80 ? -4.538 7.265 12.135 1.00 96.12 80 ASP A N 1
ATOM 683 C CA . ASP A 1 80 ? -4.672 8.676 12.508 1.00 96.12 80 ASP A CA 1
ATOM 684 C C . ASP A 1 80 ? -5.345 9.503 11.408 1.00 96.12 80 ASP A C 1
ATOM 686 O O . ASP A 1 80 ? -6.162 10.374 11.710 1.00 96.12 80 ASP A O 1
ATOM 690 N N . ASN A 1 81 ? -5.058 9.198 10.139 1.00 95.50 81 ASN A N 1
ATOM 691 C CA . ASN A 1 81 ? -5.682 9.878 9.005 1.00 95.50 81 ASN A CA 1
ATOM 692 C C . ASN A 1 81 ? -7.121 9.384 8.757 1.00 95.50 81 ASN A C 1
ATOM 694 O O . ASN A 1 81 ? -8.013 10.198 8.556 1.00 95.50 81 ASN A O 1
ATOM 698 N N . LEU A 1 82 ? -7.388 8.077 8.864 1.00 95.12 82 LEU A N 1
ATOM 699 C CA . LEU A 1 82 ? -8.709 7.493 8.568 1.00 95.12 82 LEU A CA 1
ATOM 700 C C . LEU A 1 82 ? -9.777 7.757 9.640 1.00 95.12 82 LEU A C 1
ATOM 702 O O . LEU A 1 82 ? -10.976 7.712 9.353 1.00 95.12 82 LEU A O 1
ATOM 706 N N . THR A 1 83 ? -9.364 8.007 10.887 1.00 89.62 83 THR A N 1
ATOM 707 C CA . THR A 1 83 ? -10.286 8.116 12.032 1.00 89.62 83 THR A CA 1
ATOM 708 C C . THR A 1 83 ? -11.348 9.202 11.841 1.00 89.62 83 THR A C 1
ATOM 710 O O . THR A 1 83 ? -12.473 9.042 12.329 1.00 89.62 83 THR A O 1
ATOM 713 N N . TYR A 1 84 ? -11.011 10.285 11.138 1.00 89.25 84 TYR A N 1
ATOM 714 C CA . TYR A 1 84 ? -11.915 11.410 10.888 1.00 89.25 84 TYR A CA 1
ATOM 715 C C . TYR A 1 84 ? -12.885 11.166 9.725 1.00 89.25 84 TYR A C 1
ATOM 717 O O . TYR A 1 84 ? -13.955 11.773 9.698 1.00 89.25 84 TYR A O 1
ATOM 725 N N . ASP A 1 85 ? -12.578 10.205 8.853 1.00 91.06 85 ASP A N 1
ATOM 726 C CA . ASP A 1 85 ? -13.342 9.907 7.637 1.00 91.06 85 ASP A CA 1
ATOM 727 C C . ASP A 1 85 ? -14.313 8.727 7.810 1.00 91.06 85 ASP A C 1
ATOM 729 O O . ASP A 1 85 ? -14.923 8.252 6.858 1.00 91.06 85 ASP A O 1
ATOM 733 N N . ASN A 1 86 ? -14.518 8.265 9.049 1.00 92.06 86 ASN A N 1
ATOM 734 C CA . ASN A 1 86 ? -15.324 7.084 9.388 1.00 92.06 86 ASN A CA 1
ATOM 735 C C . ASN A 1 86 ? -14.804 5.779 8.772 1.00 92.06 86 ASN A C 1
ATOM 737 O O . ASN A 1 86 ? -15.583 4.853 8.543 1.00 92.06 86 ASN A O 1
ATOM 741 N N . PHE A 1 87 ? -13.493 5.664 8.587 1.00 95.56 87 PHE A N 1
ATOM 742 C CA . PHE A 1 87 ? -12.838 4.410 8.236 1.00 95.56 87 PHE A CA 1
ATOM 743 C C . PHE A 1 87 ? -11.953 3.920 9.379 1.00 95.56 87 PHE A C 1
ATOM 745 O O . PHE A 1 87 ? -11.532 4.677 10.255 1.00 95.56 87 PHE A O 1
ATOM 752 N N . GLU A 1 88 ? -11.695 2.620 9.399 1.00 95.88 88 GLU A N 1
ATOM 753 C CA . GLU A 1 88 ? -10.764 2.002 10.334 1.00 95.88 88 GLU A CA 1
ATOM 754 C C . GLU A 1 88 ? -10.040 0.825 9.680 1.00 95.88 88 GLU A C 1
ATOM 756 O O . GLU A 1 88 ? -10.603 0.128 8.835 1.00 95.88 88 GLU A O 1
ATOM 761 N N . ILE A 1 89 ? -8.801 0.587 10.110 1.00 97.19 89 ILE A N 1
ATOM 762 C CA . ILE A 1 89 ? -8.030 -0.608 9.772 1.00 97.19 89 ILE A CA 1
ATOM 763 C C . ILE A 1 89 ? -8.052 -1.530 10.987 1.00 97.19 89 ILE A C 1
ATOM 765 O O . ILE A 1 89 ? -7.676 -1.131 12.088 1.00 97.19 89 ILE A O 1
ATOM 769 N N . VAL A 1 90 ? -8.486 -2.772 10.793 1.00 96.44 90 VAL A N 1
ATOM 770 C CA . VAL A 1 90 ? -8.604 -3.766 11.868 1.00 96.44 90 VAL A CA 1
ATOM 771 C C . VAL A 1 90 ? -7.845 -5.037 11.523 1.00 96.44 90 VAL A C 1
ATOM 773 O O . VAL A 1 90 ? -7.716 -5.405 10.356 1.00 96.44 90 VAL A O 1
ATOM 776 N N . GLU A 1 91 ? -7.334 -5.730 12.541 1.00 97.19 91 GLU A N 1
ATOM 777 C CA . GLU A 1 91 ? -6.719 -7.042 12.344 1.00 97.19 91 GLU A CA 1
ATOM 778 C C . GLU A 1 91 ? -7.792 -8.039 11.876 1.00 97.19 91 GLU A C 1
ATOM 780 O O . GLU A 1 91 ? -8.793 -8.266 12.557 1.00 97.19 91 GLU A O 1
ATOM 785 N N . LYS A 1 92 ? -7.584 -8.627 10.697 1.00 97.06 92 LYS A N 1
ATOM 786 C CA . LYS A 1 92 ? -8.460 -9.638 10.097 1.00 97.06 92 LYS A CA 1
ATOM 787 C C . LYS A 1 92 ? -8.068 -11.045 10.533 1.00 97.06 92 LYS A C 1
ATOM 789 O O . LYS A 1 92 ? -8.930 -11.867 10.825 1.00 97.06 92 LYS A O 1
ATOM 794 N N . THR A 1 93 ? -6.771 -11.347 10.497 1.00 97.38 93 THR A N 1
ATOM 795 C CA . THR A 1 93 ? -6.211 -12.666 10.822 1.00 97.38 93 THR A CA 1
ATOM 796 C C . THR A 1 93 ? -4.702 -12.562 11.056 1.00 97.38 93 THR A C 1
ATOM 798 O O . THR A 1 93 ? -4.131 -11.473 10.996 1.00 97.38 93 THR A O 1
ATOM 801 N N . ARG A 1 94 ? -4.031 -13.696 11.282 1.00 96.69 94 ARG A N 1
ATOM 802 C CA . ARG A 1 94 ? -2.570 -13.791 11.352 1.00 96.69 94 ARG A CA 1
ATOM 803 C C . ARG A 1 94 ? -2.037 -14.930 10.493 1.00 96.69 94 ARG A C 1
ATOM 805 O O . ARG A 1 94 ? -2.618 -16.011 10.470 1.00 96.69 94 ARG A O 1
ATOM 812 N N . ILE A 1 95 ? -0.873 -14.724 9.879 1.00 93.25 95 ILE A N 1
ATOM 813 C CA . ILE A 1 95 ? -0.074 -15.778 9.233 1.00 93.25 95 ILE A CA 1
ATOM 814 C C . ILE A 1 95 ? 1.299 -15.804 9.895 1.00 93.25 95 ILE A C 1
ATOM 816 O O . ILE A 1 95 ? 1.953 -14.770 10.014 1.00 93.25 95 ILE A O 1
ATOM 820 N N . SER A 1 96 ? 1.736 -16.973 10.373 1.00 92.25 96 SER A N 1
ATOM 821 C CA . SER A 1 96 ? 3.008 -17.122 11.103 1.00 92.25 96 SER A CA 1
ATOM 822 C C . SER A 1 96 ? 3.153 -16.121 12.262 1.00 92.25 96 SER A C 1
ATOM 824 O O . SER A 1 96 ? 4.219 -15.547 12.485 1.00 92.25 96 SER A O 1
ATOM 826 N N . ASN A 1 97 ? 2.046 -15.875 12.976 1.00 91.19 97 ASN A N 1
ATOM 827 C CA . ASN A 1 97 ? 1.919 -14.880 14.048 1.00 91.19 97 ASN A CA 1
ATOM 828 C C . ASN A 1 97 ? 2.220 -13.422 13.629 1.00 91.19 97 ASN A C 1
ATOM 830 O O . ASN A 1 97 ? 2.519 -12.574 14.473 1.00 91.19 97 ASN A O 1
ATOM 834 N N . LYS A 1 98 ? 2.136 -13.114 12.332 1.00 93.62 98 LYS A N 1
ATOM 835 C CA . LYS A 1 98 ? 2.174 -11.753 11.794 1.00 93.62 98 LYS A CA 1
ATOM 836 C C . LYS A 1 98 ? 0.751 -11.321 11.412 1.00 93.62 98 LYS A C 1
ATOM 838 O O . LYS A 1 98 ? 0.062 -12.111 10.764 1.00 93.62 98 LYS A O 1
ATOM 843 N N . PRO A 1 99 ? 0.294 -10.128 11.826 1.00 95.88 99 PRO A N 1
ATOM 844 C CA . PRO A 1 99 ? -1.068 -9.675 11.570 1.00 95.88 99 PRO A CA 1
ATOM 845 C C . PRO A 1 99 ? -1.298 -9.357 10.093 1.00 95.88 99 PRO A C 1
ATOM 847 O O . PRO A 1 99 ? -0.416 -8.845 9.410 1.00 95.88 99 PRO A O 1
ATOM 850 N N . ILE A 1 100 ? -2.505 -9.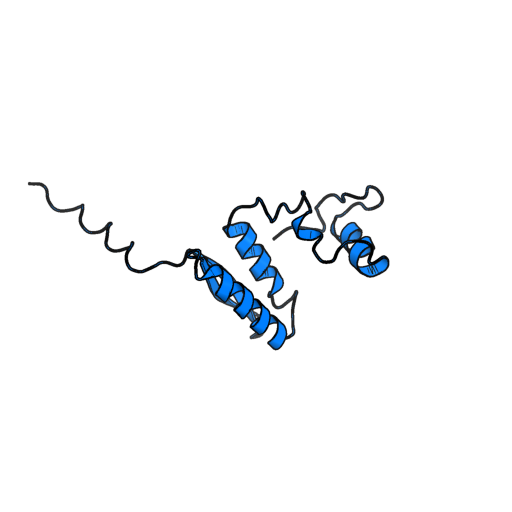655 9.627 1.00 97.12 100 ILE A N 1
ATOM 851 C CA . ILE A 1 100 ? -3.061 -9.209 8.353 1.00 97.12 100 ILE A CA 1
ATOM 852 C C . ILE A 1 100 ? -4.228 -8.298 8.683 1.00 97.12 100 ILE A C 1
ATOM 854 O O . ILE A 1 100 ? -5.092 -8.660 9.486 1.00 97.12 100 ILE A O 1
ATOM 858 N N . PHE A 1 101 ? -4.254 -7.135 8.051 1.00 97.75 101 PHE A N 1
ATOM 859 C CA . PHE A 1 101 ? -5.246 -6.104 8.299 1.00 97.75 101 PHE A CA 1
ATOM 860 C C . PHE A 1 101 ? -6.267 -6.018 7.167 1.00 97.75 101 PHE A C 1
ATOM 862 O O . PHE A 1 101 ? -6.048 -6.535 6.073 1.00 97.75 101 PHE A O 1
ATOM 869 N N . VAL A 1 102 ? -7.400 -5.391 7.460 1.00 97.19 102 VAL A N 1
ATOM 870 C CA . VAL A 1 102 ? -8.420 -5.018 6.480 1.00 97.19 102 VAL A CA 1
ATOM 871 C C . VAL A 1 102 ? -8.983 -3.652 6.846 1.00 97.19 102 VAL A C 1
ATOM 873 O O . VAL A 1 102 ? -9.200 -3.374 8.030 1.00 97.19 102 VAL A O 1
ATOM 876 N N . GLY A 1 103 ? -9.222 -2.809 5.847 1.00 95.88 103 GLY A N 1
ATOM 877 C CA . GLY A 1 103 ? -9.936 -1.553 6.033 1.00 95.88 103 GLY A CA 1
ATOM 878 C C . GLY A 1 103 ? -11.448 -1.752 5.955 1.00 95.88 103 GLY A C 1
ATOM 879 O O . GLY A 1 103 ? -11.944 -2.601 5.216 1.00 95.88 103 GLY A O 1
ATOM 880 N N . ARG A 1 104 ? -12.206 -0.991 6.743 1.00 95.06 104 ARG A N 1
ATOM 881 C CA . ARG A 1 104 ? -13.674 -1.007 6.709 1.00 95.06 104 ARG A CA 1
ATOM 882 C C . ARG A 1 104 ? -14.263 0.329 7.139 1.00 95.06 104 ARG A C 1
ATOM 884 O O . ARG A 1 104 ? -13.600 1.130 7.792 1.00 95.06 104 ARG A O 1
ATOM 891 N N . ILE A 1 105 ? -15.547 0.519 6.844 1.00 94.31 105 ILE A N 1
ATOM 892 C CA . ILE A 1 105 ? -16.334 1.619 7.405 1.00 94.31 105 ILE A CA 1
ATOM 893 C C . ILE A 1 105 ? -16.498 1.391 8.911 1.00 94.31 105 ILE A C 1
ATOM 895 O O . ILE A 1 105 ? -16.909 0.316 9.362 1.00 94.31 105 ILE A O 1
ATOM 899 N N . LYS A 1 106 ? -16.206 2.427 9.687 1.00 91.38 106 LYS A N 1
ATOM 900 C CA . LYS A 1 106 ? -16.380 2.467 11.131 1.00 91.38 106 LYS A CA 1
ATOM 901 C C . LYS A 1 106 ? -17.868 2.526 11.461 1.00 91.38 106 LYS A C 1
ATOM 903 O O . LYS A 1 106 ? -18.554 3.510 11.187 1.00 91.38 106 LYS A O 1
ATOM 908 N N . ILE A 1 107 ? -18.384 1.474 12.089 1.00 81.69 107 ILE A N 1
ATOM 909 C CA . ILE A 1 107 ? -19.784 1.438 12.522 1.00 81.69 107 ILE A CA 1
ATOM 910 C C . ILE A 1 107 ? -19.897 2.207 13.840 1.00 81.69 107 ILE A C 1
ATOM 912 O O . ILE A 1 107 ? -19.707 1.655 14.925 1.00 81.69 107 ILE A O 1
ATOM 916 N N . ASN A 1 108 ? -20.244 3.490 13.766 1.00 72.00 108 ASN A N 1
ATOM 917 C CA . ASN A 1 108 ? -20.622 4.241 14.957 1.00 72.00 108 ASN A CA 1
ATOM 918 C C . ASN A 1 108 ? -21.996 3.740 15.433 1.00 72.00 108 ASN A C 1
ATOM 920 O O . ASN A 1 108 ? -22.985 3.803 14.703 1.00 72.00 108 ASN A O 1
ATOM 924 N N . GLY A 1 109 ? -22.082 3.262 16.680 1.00 55.28 109 GLY A N 1
ATOM 925 C CA . GLY A 1 109 ? -23.274 2.635 17.281 1.00 55.28 109 GLY A CA 1
ATOM 926 C C . GLY A 1 109 ? -24.558 3.485 17.352 1.00 55.28 109 GLY A C 1
ATOM 927 O O . GLY A 1 109 ? -25.515 3.083 18.009 1.00 55.28 109 GLY A O 1
ATOM 928 N N . LYS A 1 110 ? -24.616 4.645 16.687 1.00 53.22 110 LYS A N 1
ATOM 929 C CA . LYS A 1 110 ? -25.827 5.461 16.537 1.00 53.22 11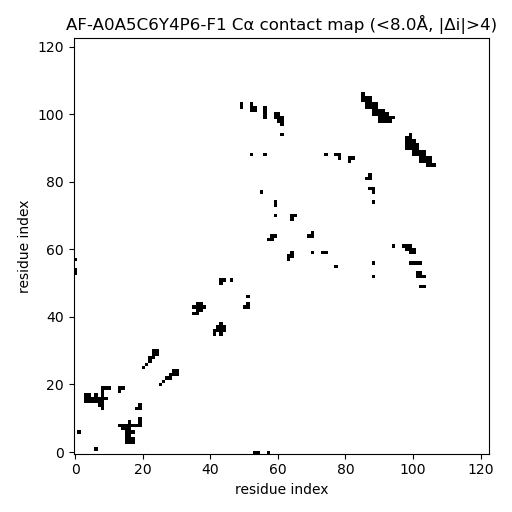0 LYS A CA 1
ATOM 930 C C . LYS A 1 110 ? -26.698 5.056 15.340 1.00 53.22 110 LYS A C 1
ATOM 932 O O . LYS A 1 110 ? -27.897 5.317 15.384 1.00 53.22 110 LYS A O 1
ATOM 937 N N . GLU A 1 111 ? -26.166 4.372 14.323 1.00 51.53 111 GLU A N 1
ATOM 938 C CA . GLU A 1 111 ? -26.955 4.024 13.125 1.00 51.53 111 GLU A CA 1
ATOM 939 C C . GLU A 1 111 ? -27.724 2.693 13.211 1.00 51.53 111 GLU A C 1
ATOM 941 O O . GLU A 1 111 ? -28.738 2.528 12.529 1.00 51.53 111 GLU A O 1
ATOM 946 N N . SER A 1 112 ? -27.346 1.755 14.091 1.00 45.44 112 SER A N 1
ATOM 947 C CA . SER A 1 112 ? -28.075 0.473 14.201 1.00 45.44 112 SER A CA 1
ATOM 948 C C . SER A 1 112 ? -29.413 0.582 14.958 1.00 45.44 112 SER A C 1
ATOM 950 O O . SER A 1 112 ? -30.285 -0.278 14.816 1.00 45.44 112 SER A O 1
ATOM 952 N N . SER A 1 113 ? -29.636 1.681 15.687 1.00 41.31 113 SER A N 1
ATOM 953 C CA . SER A 1 113 ? -30.862 1.917 16.466 1.00 41.31 113 SER A CA 1
ATOM 954 C C . SER A 1 113 ? -32.020 2.500 15.642 1.00 41.31 113 SER A C 1
ATOM 956 O O . SER A 1 113 ? -33.172 2.421 16.066 1.00 41.31 113 SER A O 1
ATOM 958 N N . ALA A 1 114 ? -31.764 3.042 14.445 1.00 45.94 114 ALA A N 1
ATOM 959 C CA . ALA A 1 114 ? -32.790 3.713 13.636 1.00 45.94 114 ALA A CA 1
ATOM 960 C C . ALA A 1 114 ? -33.654 2.759 12.783 1.00 45.94 114 ALA A C 1
ATOM 962 O O . ALA A 1 114 ? -34.732 3.145 12.331 1.00 45.94 114 ALA A O 1
ATOM 963 N N . LYS A 1 115 ? -33.239 1.497 12.583 1.00 46.72 115 LYS A N 1
ATOM 964 C CA . LYS A 1 115 ? -33.995 0.518 11.770 1.00 46.72 115 LYS A CA 1
ATOM 965 C C . LYS A 1 115 ? -34.895 -0.436 12.565 1.00 46.72 115 LYS A C 1
ATOM 967 O O . LYS A 1 115 ? -35.663 -1.171 11.952 1.00 46.72 115 LYS A O 1
ATOM 972 N N . LYS A 1 116 ? -34.884 -0.404 13.905 1.00 43.50 116 LYS A N 1
ATOM 973 C CA . LYS A 1 116 ? -35.692 -1.331 14.729 1.00 43.50 116 LYS A CA 1
ATOM 974 C C . LYS A 1 116 ? -37.050 -0.784 15.198 1.00 43.50 116 LYS A C 1
ATOM 976 O O . LYS A 1 116 ? -37.814 -1.527 15.797 1.00 43.50 116 LYS A O 1
ATOM 981 N N . GLY A 1 117 ? -37.378 0.480 14.906 1.00 40.75 117 GLY A N 1
ATOM 982 C CA . GLY A 1 117 ? -38.593 1.141 15.413 1.00 40.75 117 GLY A CA 1
ATOM 983 C C . GLY A 1 117 ? -39.770 1.292 14.440 1.00 40.75 117 GLY A C 1
ATOM 984 O O . GLY A 1 117 ? -40.798 1.831 14.841 1.00 40.75 117 GLY A O 1
ATOM 985 N N . ARG A 1 118 ? -39.655 0.874 13.166 1.00 42.53 118 ARG A N 1
ATOM 986 C CA . ARG A 1 118 ? -40.698 1.138 12.143 1.00 42.53 118 ARG A CA 1
ATOM 987 C C . ARG A 1 118 ? -41.540 -0.073 11.729 1.00 42.53 118 ARG A C 1
ATOM 989 O O . ARG A 1 118 ? -42.421 0.067 10.888 1.00 42.53 118 ARG A O 1
ATOM 996 N N . ALA A 1 119 ? -41.324 -1.232 12.341 1.00 51.41 119 ALA A N 1
ATOM 997 C CA . ALA A 1 119 ? -42.238 -2.365 12.252 1.00 51.41 119 ALA A CA 1
ATOM 998 C C . ALA A 1 119 ? -42.879 -2.562 13.631 1.00 51.41 119 ALA A C 1
ATOM 1000 O O . ALA A 1 119 ? -42.177 -2.529 14.633 1.00 51.41 119 ALA A O 1
ATOM 1001 N N . ILE A 1 120 ? -44.191 -2.800 13.678 1.00 55.00 120 ILE A N 1
ATOM 1002 C CA . ILE A 1 120 ? -45.016 -2.995 14.889 1.00 55.00 120 ILE A CA 1
ATOM 1003 C C . ILE A 1 120 ? -45.551 -1.694 15.531 1.00 55.00 120 ILE A C 1
ATOM 1005 O O . ILE A 1 120 ? -45.518 -1.487 16.737 1.00 55.00 120 ILE A O 1
ATOM 1009 N N . LYS A 1 121 ? -46.139 -0.818 14.713 1.00 52.19 121 LYS A N 1
ATOM 1010 C CA . LYS A 1 121 ? -47.374 -0.102 15.084 1.00 52.19 121 LYS A CA 1
ATOM 1011 C C . LYS A 1 121 ? -48.203 0.093 13.824 1.00 52.19 121 LYS A C 1
ATOM 1013 O O . LYS A 1 121 ? -47.977 1.050 13.089 1.00 52.19 121 LYS A O 1
ATOM 1018 N N . ARG A 1 122 ? -49.141 -0.817 13.574 1.00 40.03 122 ARG A N 1
ATOM 1019 C CA . ARG A 1 122 ? -50.375 -0.549 12.826 1.00 40.03 122 ARG A CA 1
ATOM 1020 C C . ARG A 1 122 ? -51.387 -1.652 13.149 1.00 40.03 122 ARG A C 1
ATOM 1022 O O . ARG A 1 122 ? -51.069 -2.816 12.946 1.00 40.03 122 ARG A O 1
ATOM 1029 N N . CYS A 1 123 ? -52.477 -1.165 13.747 1.00 44.94 123 CYS A N 1
ATOM 1030 C CA . CYS A 1 123 ? -53.841 -1.660 13.949 1.00 44.94 123 CYS A CA 1
ATOM 1031 C C . CYS A 1 123 ? -54.139 -3.142 13.728 1.00 44.94 123 CYS A C 1
ATOM 1033 O O . CYS A 1 123 ? -53.922 -3.622 12.598 1.00 44.94 123 CYS A O 1
#

Sequence (123 aa):
MFDLENMVSKDDRFPEATRDIWQHRVNNVDWEEDWIFNDYTFNLLNCDDLNFLDFICEMIHPFARADKSEVHKLLQIFTDNLTYDNFEIVEKTRISNKPIFVGRIKINGKESSAKKGRAIKRC

Foldseek 3Di:
DDPQQPDQPPPPVDGTNVVNCCCCVPVPVPDDPPVCCVDVVLVLVPDDPQSVQVVLLVCLDCVNDVDPVVSVVSQVVVQVVCVVVQKHKDFPDDDPNHTRIGMDGHDDVPPVVPPPPPPPDDD